Protein AF-A0A4Q6BSR3-F1 (afdb_monomer_lite)

Secondary structure (DSSP, 8-state):
---------GGG-S-HHHHHHHHHHTSGGGGTTHHHHHHHHHTS-HHHHHHHHHSS----HHHHHHHHHHHT--HHHHHHHHHHHHHHHHT-

Structure (mmCIF, N/CA/C/O backbone):
data_AF-A0A4Q6BSR3-F1
#
_entry.id   AF-A0A4Q6BSR3-F1
#
loop_
_atom_site.group_PDB
_atom_site.id
_atom_site.type_symbol
_atom_site.label_atom_id
_atom_site.label_alt_id
_atom_site.label_comp_id
_atom_site.label_asym_id
_atom_site.label_entity_id
_atom_site.label_seq_id
_atom_site.pdbx_PDB_ins_code
_atom_site.Cartn_x
_atom_site.Cartn_y
_atom_site.Cartn_z
_atom_site.occupancy
_atom_site.B_iso_or_equiv
_atom_site.auth_seq_id
_atom_site.auth_comp_id
_atom_site.auth_asym_id
_atom_site.auth_atom_id
_atom_site.pdbx_PDB_model_num
ATOM 1 N N . MET A 1 1 ? -13.922 18.183 -23.862 1.00 38.00 1 MET A N 1
ATOM 2 C CA . MET A 1 1 ? -12.546 17.992 -23.361 1.00 38.00 1 MET A CA 1
ATOM 3 C C . MET A 1 1 ? -12.613 16.866 -22.344 1.00 38.00 1 MET A C 1
ATOM 5 O O . MET A 1 1 ? -13.014 17.109 -21.218 1.00 38.00 1 MET A O 1
ATOM 9 N N . PHE A 1 2 ? -12.395 15.621 -22.774 1.00 39.94 2 PHE A N 1
ATOM 10 C CA . PHE A 1 2 ? -12.423 14.472 -21.866 1.00 39.94 2 PHE A CA 1
ATOM 11 C C . PHE A 1 2 ? -11.073 14.401 -21.154 1.00 39.94 2 PHE A C 1
ATOM 13 O O . PHE A 1 2 ? -10.041 14.223 -21.798 1.00 39.94 2 PHE A O 1
ATOM 20 N N . GLN A 1 3 ? -11.081 14.622 -19.843 1.00 37.22 3 GLN A N 1
ATOM 21 C CA . GLN A 1 3 ? -9.912 14.464 -18.992 1.00 37.22 3 GLN A CA 1
ATOM 22 C C . GLN A 1 3 ? -9.751 12.969 -18.708 1.00 37.22 3 GLN A C 1
ATOM 24 O O . GLN A 1 3 ? -10.500 12.399 -17.920 1.00 37.22 3 GLN A O 1
ATOM 29 N N . TRP A 1 4 ? -8.816 12.318 -19.399 1.00 48.06 4 TRP A N 1
ATOM 30 C CA . TRP A 1 4 ? -8.407 10.956 -19.074 1.00 48.06 4 TRP A CA 1
ATOM 31 C C . TRP A 1 4 ? -7.615 11.009 -17.768 1.00 48.06 4 TRP A C 1
ATOM 33 O O . TRP A 1 4 ? -6.440 11.368 -17.764 1.00 48.06 4 TRP A O 1
ATOM 43 N N . VAL A 1 5 ? -8.265 10.704 -16.648 1.00 44.44 5 VAL A N 1
ATOM 44 C CA . VAL A 1 5 ? -7.545 10.347 -15.425 1.00 44.44 5 VAL A CA 1
ATOM 45 C C . VAL A 1 5 ? -6.996 8.945 -15.672 1.00 44.44 5 VAL A C 1
ATOM 47 O O . VAL A 1 5 ? -7.739 7.968 -15.638 1.00 44.44 5 VAL A O 1
ATOM 50 N N . MET A 1 6 ? -5.716 8.851 -16.038 1.00 47.47 6 MET A N 1
ATOM 51 C CA . MET A 1 6 ? -5.019 7.567 -16.117 1.00 47.47 6 MET A CA 1
ATOM 52 C C . MET A 1 6 ? -4.861 7.035 -14.696 1.00 47.47 6 MET A C 1
ATOM 54 O O . MET A 1 6 ? -3.960 7.450 -13.976 1.00 47.47 6 MET A O 1
ATOM 58 N N . ASN A 1 7 ? -5.749 6.131 -14.294 1.00 56.12 7 ASN A N 1
ATOM 59 C CA . ASN A 1 7 ? -5.498 5.261 -13.157 1.00 56.12 7 ASN A CA 1
ATOM 60 C C . ASN A 1 7 ? -4.352 4.331 -13.590 1.00 56.12 7 ASN A C 1
ATOM 62 O O . ASN A 1 7 ? -4.565 3.470 -14.446 1.00 56.12 7 ASN A O 1
ATOM 66 N N . GLN A 1 8 ? -3.123 4.574 -13.124 1.00 72.25 8 GLN A N 1
ATOM 67 C CA . GLN A 1 8 ? -1.986 3.722 -13.477 1.00 72.25 8 GLN A CA 1
ATOM 68 C C . GLN A 1 8 ? -2.254 2.312 -12.952 1.00 72.25 8 GLN A C 1
ATOM 70 O O . GLN A 1 8 ? -2.550 2.119 -11.774 1.00 72.25 8 GLN A O 1
ATOM 75 N N . SER A 1 9 ? -2.197 1.332 -13.848 1.00 88.81 9 SER A N 1
ATOM 76 C CA . SER A 1 9 ? -2.340 -0.072 -13.476 1.00 88.81 9 SER A CA 1
ATOM 77 C C . SER A 1 9 ? -1.168 -0.500 -12.591 1.00 88.81 9 SER A C 1
ATOM 79 O O . SER A 1 9 ? -0.042 -0.045 -12.804 1.00 88.81 9 SER A O 1
ATOM 81 N N . ILE A 1 10 ? -1.403 -1.411 -11.638 1.00 95.81 10 ILE A N 1
ATOM 82 C CA . ILE A 1 10 ? -0.344 -1.964 -10.779 1.00 95.81 10 ILE A CA 1
ATOM 83 C C . ILE A 1 10 ? 0.813 -2.566 -11.598 1.00 95.81 10 ILE A C 1
ATOM 85 O O . ILE A 1 10 ? 1.966 -2.490 -11.181 1.00 95.81 10 ILE A O 1
ATOM 89 N N . TYR A 1 11 ? 0.535 -3.066 -12.808 1.00 96.38 11 TYR A N 1
ATOM 90 C CA . TYR A 1 11 ? 1.533 -3.623 -13.728 1.00 96.38 11 TYR A CA 1
ATOM 91 C C . TYR A 1 11 ? 2.562 -2.604 -14.242 1.00 96.38 11 TYR A C 1
ATOM 93 O O . TYR A 1 11 ? 3.582 -2.997 -14.804 1.00 96.38 11 TYR A O 1
ATOM 101 N N . SER A 1 12 ? 2.325 -1.303 -14.047 1.00 96.19 12 SER A N 1
ATOM 102 C CA . SER A 1 12 ? 3.281 -0.238 -14.370 1.00 96.19 12 SER A CA 1
ATOM 103 C C . SER A 1 12 ? 4.362 -0.045 -13.298 1.00 96.19 12 SER A C 1
ATOM 105 O O . SER A 1 12 ? 5.280 0.751 -13.500 1.00 96.19 12 SER A O 1
ATOM 107 N N . PHE A 1 13 ? 4.265 -0.732 -12.156 1.00 96.25 13 PHE A N 1
ATOM 108 C CA . PHE A 1 13 ? 5.132 -0.513 -11.001 1.00 96.25 13 PHE A CA 1
ATOM 109 C C . PHE A 1 13 ? 6.116 -1.663 -10.787 1.00 96.25 13 PHE A C 1
ATOM 111 O O . PHE A 1 13 ? 5.809 -2.830 -11.010 1.00 96.25 13 PHE A O 1
ATOM 118 N N . THR A 1 14 ? 7.302 -1.315 -10.288 1.00 95.81 14 THR A N 1
ATOM 119 C CA . THR A 1 14 ? 8.332 -2.263 -9.826 1.00 95.81 14 THR A CA 1
ATOM 120 C C . THR A 1 14 ? 8.510 -2.248 -8.306 1.00 95.81 14 THR A C 1
ATOM 122 O O . THR A 1 14 ? 9.202 -3.100 -7.760 1.00 95.81 14 THR A O 1
ATOM 125 N N . ASP A 1 15 ? 7.893 -1.282 -7.620 1.00 95.25 15 ASP A N 1
ATOM 126 C CA . ASP A 1 15 ? 7.858 -1.161 -6.163 1.00 95.25 15 ASP A CA 1
ATOM 127 C C . ASP A 1 15 ? 6.404 -0.989 -5.715 1.00 95.25 15 ASP A C 1
ATOM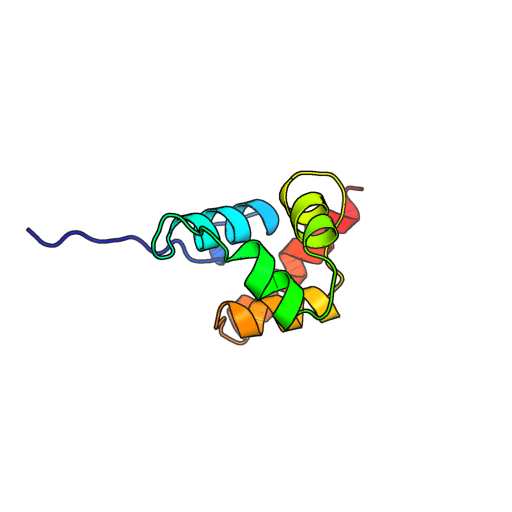 129 O O . ASP A 1 15 ? 5.722 -0.034 -6.105 1.00 95.25 15 ASP A O 1
ATOM 133 N N . TYR A 1 16 ? 5.927 -1.904 -4.871 1.00 97.56 16 TYR A N 1
ATOM 134 C CA . TYR A 1 16 ? 4.563 -1.836 -4.361 1.00 97.56 16 TYR A CA 1
ATOM 135 C C . TYR A 1 16 ? 4.331 -0.601 -3.480 1.00 97.56 16 TYR A C 1
ATOM 137 O O . TYR A 1 16 ? 3.203 -0.121 -3.399 1.00 97.56 16 TYR A O 1
ATOM 145 N N . LYS A 1 17 ? 5.359 -0.057 -2.814 1.00 97.56 17 LYS A N 1
ATOM 146 C CA . LYS A 1 17 ? 5.205 1.140 -1.973 1.00 97.56 17 LYS A CA 1
ATOM 147 C C . LYS A 1 17 ? 4.865 2.351 -2.832 1.00 97.56 17 LYS A C 1
ATOM 149 O O . LYS A 1 17 ? 3.958 3.101 -2.474 1.00 97.56 17 LYS A O 1
ATOM 154 N N . ALA A 1 18 ? 5.537 2.498 -3.976 1.00 96.62 18 ALA A N 1
ATOM 155 C CA . ALA A 1 18 ? 5.243 3.538 -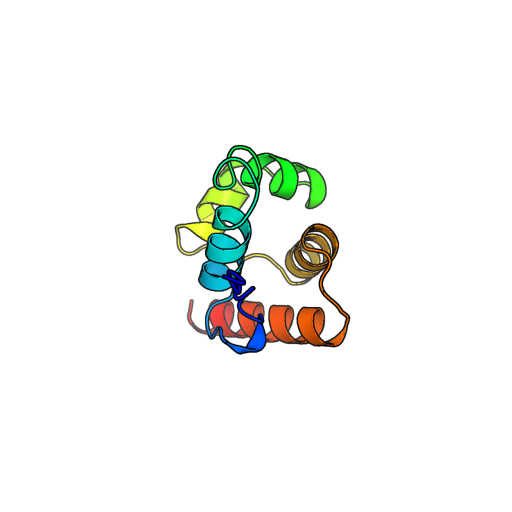4.959 1.00 96.62 18 ALA A CA 1
ATOM 156 C C . ALA A 1 18 ? 3.806 3.416 -5.485 1.00 96.62 18 ALA A C 1
ATOM 158 O O . ALA A 1 18 ? 3.059 4.391 -5.440 1.00 96.62 18 ALA A O 1
ATOM 159 N N . PHE A 1 19 ? 3.390 2.202 -5.864 1.00 97.38 19 PHE A N 1
ATOM 160 C CA . PHE A 1 19 ? 2.010 1.921 -6.268 1.00 97.38 19 PHE A CA 1
ATOM 161 C C . PHE A 1 19 ? 0.991 2.346 -5.198 1.00 97.38 19 PHE A C 1
ATOM 163 O O . PHE A 1 19 ? 0.024 3.051 -5.490 1.00 97.38 19 PHE A O 1
ATOM 170 N N . VAL A 1 20 ? 1.208 1.957 -3.939 1.00 97.25 20 VAL A N 1
ATOM 171 C CA . VAL A 1 20 ? 0.280 2.267 -2.841 1.00 97.25 20 VAL A CA 1
ATOM 172 C C . VAL A 1 20 ? 0.240 3.764 -2.550 1.00 97.25 20 VAL A C 1
ATOM 174 O O . VAL A 1 20 ? -0.834 4.301 -2.295 1.00 97.25 20 VAL A O 1
ATOM 177 N N . LEU A 1 21 ? 1.383 4.451 -2.584 1.00 96.38 21 LEU A N 1
ATOM 178 C CA . LEU A 1 21 ? 1.444 5.899 -2.386 1.00 96.38 21 LEU A CA 1
ATOM 179 C C . LEU A 1 21 ? 0.693 6.649 -3.488 1.00 96.38 21 LEU A C 1
ATOM 181 O O . LEU A 1 21 ? -0.162 7.468 -3.161 1.00 96.38 21 LEU A O 1
ATOM 185 N N . GLU A 1 22 ? 0.939 6.318 -4.757 1.00 95.69 22 GLU A N 1
ATOM 186 C CA . GLU A 1 22 ? 0.243 6.937 -5.890 1.00 95.69 22 GLU A CA 1
ATOM 187 C C . GLU A 1 22 ? -1.266 6.660 -5.834 1.00 95.69 22 GLU A C 1
ATOM 189 O O . GLU A 1 22 ? -2.084 7.564 -6.018 1.00 95.69 22 GLU A O 1
ATOM 194 N N . THR A 1 23 ? -1.648 5.434 -5.466 1.00 95.06 23 THR A N 1
ATOM 195 C CA . THR A 1 23 ? -3.055 5.061 -5.272 1.00 95.06 23 THR A CA 1
ATOM 196 C C . THR A 1 23 ? -3.700 5.842 -4.126 1.00 95.06 23 THR A C 1
ATOM 198 O O . THR A 1 23 ? -4.855 6.234 -4.228 1.00 95.06 23 THR A O 1
ATOM 201 N N . ILE A 1 24 ? -2.986 6.103 -3.026 1.00 95.06 24 ILE A N 1
ATOM 202 C CA . ILE A 1 24 ? -3.491 6.937 -1.923 1.00 95.06 24 ILE A CA 1
ATOM 203 C C . ILE A 1 24 ? -3.654 8.392 -2.376 1.00 95.06 24 ILE A C 1
ATOM 205 O O . ILE A 1 24 ? -4.657 9.023 -2.045 1.00 95.06 24 ILE A O 1
ATOM 209 N N . GLU A 1 25 ? -2.677 8.936 -3.098 1.00 93.62 25 GLU A N 1
ATOM 210 C CA . GLU A 1 25 ? -2.665 10.332 -3.549 1.00 93.62 25 GLU A CA 1
ATOM 211 C C . GLU A 1 25 ? -3.754 10.629 -4.586 1.00 93.62 25 GLU A C 1
ATOM 213 O O . GLU A 1 25 ? -4.294 11.739 -4.598 1.00 93.62 25 GLU A O 1
ATOM 218 N N . SER A 1 26 ? -4.143 9.634 -5.389 1.00 92.19 26 SER A N 1
ATOM 219 C CA . SER A 1 26 ? -5.247 9.749 -6.347 1.00 92.19 26 SER A CA 1
ATOM 220 C C . SER A 1 26 ? -6.641 9.726 -5.700 1.00 92.19 26 SER A C 1
ATOM 222 O O . SER A 1 26 ? -7.617 10.127 -6.339 1.00 92.19 26 SER A O 1
ATOM 224 N N . MET A 1 27 ? -6.762 9.320 -4.428 1.00 92.50 27 MET A N 1
ATOM 225 C CA . MET A 1 27 ? -8.036 9.344 -3.700 1.00 92.50 27 MET A CA 1
ATOM 226 C C . MET A 1 27 ? -8.473 10.768 -3.324 1.00 92.50 27 MET A C 1
ATOM 228 O O . MET A 1 27 ? -7.680 11.711 -3.238 1.00 92.50 27 MET A O 1
ATOM 232 N N . GLU A 1 28 ? -9.766 10.916 -3.016 1.00 89.19 28 GLU A N 1
ATOM 233 C CA . GLU A 1 28 ? -10.348 12.175 -2.543 1.00 89.19 28 GLU A CA 1
ATOM 234 C C . GLU A 1 28 ? -9.535 12.811 -1.406 1.00 89.19 28 GLU A C 1
ATOM 236 O O . GLU A 1 28 ? -8.967 12.137 -0.543 1.00 89.19 28 GLU A O 1
ATOM 241 N N . ASN A 1 29 ? -9.503 14.146 -1.385 1.00 91.06 29 ASN A N 1
ATOM 242 C CA . ASN A 1 29 ? -8.724 14.925 -0.421 1.00 91.06 29 ASN A CA 1
ATOM 243 C C . ASN A 1 29 ? -7.221 14.581 -0.407 1.00 91.06 29 ASN A C 1
ATOM 245 O O . ASN A 1 29 ? -6.577 14.755 0.630 1.00 91.06 29 ASN A O 1
ATOM 249 N N . GLN A 1 30 ? -6.664 14.118 -1.536 1.00 87.75 30 GLN A N 1
ATOM 250 C CA . GLN A 1 30 ? -5.243 13.764 -1.678 1.00 87.75 30 GLN A CA 1
ATOM 251 C C . GLN A 1 30 ? -4.823 12.685 -0.666 1.00 87.75 30 GLN A C 1
ATOM 253 O O . GLN A 1 30 ? -3.788 12.783 -0.005 1.00 87.75 30 GLN A O 1
ATOM 258 N N . GLY A 1 31 ? -5.703 11.707 -0.434 1.00 90.50 31 GLY A N 1
ATOM 259 C CA . GLY A 1 31 ? -5.417 10.582 0.454 1.00 90.50 31 GLY A CA 1
ATOM 260 C C . GLY A 1 31 ? -5.388 10.902 1.953 1.00 90.50 31 GLY A C 1
ATOM 261 O O . GLY A 1 31 ? -4.960 10.068 2.764 1.00 90.50 31 GLY A O 1
ATOM 262 N N . ARG A 1 32 ? -5.841 12.094 2.375 1.00 93.81 32 ARG A N 1
ATOM 263 C CA . ARG A 1 32 ? -5.924 12.454 3.802 1.00 93.81 32 ARG A CA 1
ATOM 264 C C . ARG A 1 32 ? -6.763 11.423 4.565 1.00 93.81 32 ARG A C 1
ATOM 266 O O . ARG A 1 32 ? -7.907 11.148 4.229 1.00 93.81 32 ARG A O 1
ATOM 273 N N . GLY A 1 33 ? -6.179 10.846 5.616 1.00 95.88 33 GLY A N 1
ATOM 274 C CA . GLY A 1 33 ? -6.826 9.828 6.453 1.00 95.88 33 GLY A CA 1
ATOM 275 C C . GLY A 1 33 ? -6.803 8.399 5.892 1.00 95.88 33 GLY A C 1
ATOM 276 O O . GLY A 1 33 ? -7.109 7.466 6.633 1.00 95.88 33 GLY A O 1
ATOM 277 N N . VAL A 1 34 ? -6.372 8.180 4.646 1.00 97.44 34 VAL A N 1
ATOM 278 C CA . VAL A 1 34 ? -6.372 6.839 4.032 1.00 97.44 34 VAL A CA 1
ATOM 279 C C . VAL A 1 34 ? -5.403 5.892 4.738 1.00 97.44 34 VAL A C 1
ATOM 281 O O . VAL A 1 34 ? -5.782 4.769 5.044 1.00 97.44 34 VAL A O 1
ATOM 284 N N . ARG A 1 35 ? -4.202 6.348 5.125 1.00 97.12 35 ARG A N 1
ATOM 285 C CA . ARG A 1 35 ? -3.247 5.521 5.897 1.00 97.12 35 ARG A CA 1
ATOM 286 C C . ARG A 1 35 ? -3.837 4.996 7.210 1.00 97.12 35 ARG A C 1
ATOM 288 O O . ARG A 1 35 ? -3.535 3.878 7.612 1.00 97.12 35 ARG A O 1
ATOM 295 N N . ARG A 1 36 ? -4.704 5.782 7.864 1.00 98.19 36 ARG A N 1
ATOM 296 C CA . ARG A 1 36 ? -5.426 5.344 9.065 1.00 98.19 36 ARG A CA 1
ATOM 297 C C . ARG A 1 36 ? -6.441 4.252 8.734 1.00 98.19 36 ARG A C 1
ATOM 299 O O . ARG A 1 36 ? -6.456 3.237 9.414 1.00 98.19 36 ARG A O 1
ATOM 306 N N . ARG A 1 37 ? -7.228 4.437 7.672 1.00 98.31 37 ARG A N 1
ATOM 307 C CA . ARG A 1 37 ? -8.206 3.442 7.202 1.00 98.31 37 ARG A CA 1
ATOM 308 C C . ARG A 1 37 ? -7.537 2.132 6.777 1.00 98.31 37 ARG A C 1
ATOM 310 O O . ARG A 1 37 ? -8.037 1.070 7.117 1.00 98.31 37 ARG A O 1
ATOM 317 N N . ILE A 1 38 ? -6.389 2.209 6.098 1.00 98.38 38 ILE A N 1
ATOM 318 C CA . ILE A 1 38 ? -5.558 1.042 5.763 1.00 98.38 38 ILE A CA 1
ATOM 319 C C . ILE A 1 38 ? -5.135 0.322 7.043 1.00 98.38 38 ILE A C 1
ATOM 321 O O . ILE A 1 38 ? -5.310 -0.885 7.152 1.00 98.38 38 ILE A O 1
ATOM 325 N N . ALA A 1 39 ? -4.611 1.056 8.029 1.00 98.56 39 ALA A N 1
ATOM 326 C CA . ALA A 1 39 ? -4.175 0.462 9.288 1.00 98.56 39 ALA A CA 1
ATOM 327 C C . ALA A 1 39 ? -5.328 -0.238 10.027 1.00 98.56 39 ALA A C 1
ATOM 329 O O . ALA A 1 39 ? -5.162 -1.363 10.489 1.00 98.56 39 ALA A O 1
ATOM 330 N N . GLU A 1 40 ? -6.501 0.399 10.081 1.00 98.56 40 GLU A N 1
ATOM 331 C CA . GLU A 1 40 ? -7.725 -0.163 10.663 1.00 98.56 40 GLU A CA 1
ATOM 332 C C . GLU A 1 40 ? -8.183 -1.429 9.916 1.00 98.56 40 GLU A C 1
ATOM 334 O O . GLU A 1 40 ? -8.514 -2.418 10.562 1.00 98.56 40 GLU A O 1
ATOM 339 N N . PHE A 1 41 ? -8.140 -1.436 8.577 1.00 98.38 41 PHE A N 1
ATOM 340 C CA . PHE A 1 41 ? -8.544 -2.585 7.756 1.00 98.38 41 PHE A CA 1
ATOM 341 C C . PHE A 1 41 ? -7.566 -3.766 7.846 1.00 98.38 41 PHE A C 1
ATOM 343 O O . PHE A 1 41 ? -7.987 -4.916 7.931 1.00 98.38 41 PHE A O 1
ATOM 350 N N . ILE A 1 42 ? -6.259 -3.487 7.853 1.00 97.94 42 ILE A N 1
ATOM 351 C CA . ILE A 1 42 ? -5.200 -4.497 8.008 1.00 97.94 42 ILE A CA 1
ATOM 352 C C . ILE A 1 42 ? -5.127 -5.008 9.460 1.00 97.94 42 ILE A C 1
ATOM 354 O O . ILE A 1 42 ? -4.617 -6.098 9.708 1.00 97.94 42 ILE A O 1
ATOM 358 N N . GLY A 1 43 ? -5.625 -4.240 10.435 1.00 97.69 43 GLY A N 1
ATOM 359 C CA . GLY A 1 43 ? -5.540 -4.579 11.857 1.00 97.69 43 GLY A CA 1
ATOM 360 C C . GLY A 1 43 ? -4.171 -4.268 12.472 1.00 97.69 43 GLY A C 1
ATOM 361 O O . GLY A 1 43 ? -3.675 -5.019 13.309 1.00 97.69 43 GLY A O 1
ATOM 362 N N . CYS A 1 44 ? -3.535 -3.167 12.060 1.00 97.88 44 CYS A N 1
ATOM 363 C CA . CYS A 1 44 ? -2.234 -2.730 12.572 1.00 97.88 44 CYS A CA 1
ATOM 364 C C . CYS A 1 44 ? -2.229 -1.252 13.001 1.00 97.88 44 CYS A C 1
ATOM 366 O O . CYS A 1 44 ? -3.214 -0.526 12.884 1.00 97.88 44 CYS A O 1
ATOM 368 N N . GLN A 1 45 ? -1.103 -0.788 13.545 1.00 98.19 45 GLN A N 1
ATOM 369 C CA . GLN A 1 45 ? -0.951 0.605 13.965 1.00 98.19 45 GLN A CA 1
ATOM 370 C C . GLN A 1 45 ? -0.701 1.520 12.759 1.00 98.19 45 GLN A C 1
ATOM 372 O O . GLN A 1 45 ? 0.095 1.192 11.883 1.00 98.19 45 GLN A O 1
ATOM 377 N N . VAL A 1 46 ? -1.277 2.728 12.760 1.00 98.06 46 VAL A N 1
ATOM 378 C CA . VAL A 1 46 ? -1.043 3.731 11.697 1.00 98.06 46 VAL A CA 1
ATOM 379 C C . VAL A 1 46 ? 0.449 4.034 11.518 1.00 98.06 46 VAL A C 1
ATOM 381 O O . VAL A 1 46 ? 0.922 4.186 10.396 1.00 98.06 46 VAL A O 1
ATOM 384 N N . ALA A 1 47 ? 1.211 4.057 12.617 1.00 97.56 47 ALA A N 1
ATOM 385 C CA . ALA A 1 47 ? 2.659 4.249 12.580 1.00 97.56 47 ALA A CA 1
ATOM 386 C C . ALA A 1 47 ? 3.386 3.141 11.799 1.00 97.56 47 ALA A C 1
ATOM 388 O O . ALA A 1 47 ? 4.357 3.431 11.105 1.00 97.56 47 ALA A O 1
ATOM 389 N N . TYR A 1 48 ? 2.904 1.896 11.866 1.00 98.25 48 TYR A N 1
ATOM 390 C CA . TYR A 1 48 ? 3.469 0.792 11.094 1.00 98.25 48 TYR A CA 1
ATOM 391 C C . TYR A 1 48 ? 3.220 0.980 9.595 1.00 98.25 48 TYR A C 1
ATOM 393 O O . TYR A 1 48 ? 4.167 0.889 8.822 1.00 98.25 48 TYR A O 1
ATOM 401 N N . VAL A 1 49 ? 1.998 1.349 9.192 1.00 98.12 49 VAL A N 1
ATOM 402 C CA . VAL A 1 49 ? 1.695 1.692 7.788 1.00 98.12 49 VAL A CA 1
ATOM 403 C C . VAL A 1 49 ? 2.603 2.820 7.296 1.00 98.12 49 VAL A C 1
ATOM 405 O O . VAL A 1 49 ? 3.177 2.720 6.216 1.00 98.12 49 VAL A O 1
ATOM 408 N N . SER A 1 50 ? 2.803 3.868 8.100 1.00 96.44 50 SER A N 1
ATOM 409 C CA . SER A 1 50 ? 3.729 4.952 7.754 1.00 96.44 50 SER A CA 1
ATOM 410 C C . SER A 1 50 ? 5.171 4.465 7.584 1.00 96.44 50 SER A C 1
ATOM 412 O O . SER A 1 50 ? 5.831 4.873 6.636 1.00 96.44 50 SER A O 1
ATOM 414 N N . GLN A 1 51 ? 5.662 3.581 8.458 1.00 97.19 51 GLN A N 1
ATOM 415 C CA . GLN A 1 51 ? 7.010 3.011 8.339 1.00 97.19 51 GLN A CA 1
ATOM 416 C C . GLN A 1 51 ? 7.157 2.098 7.121 1.00 97.19 51 GLN A C 1
ATOM 418 O O . GLN A 1 51 ? 8.215 2.094 6.502 1.00 97.19 51 GLN A O 1
ATOM 423 N N . VAL A 1 52 ? 6.120 1.340 6.762 1.00 97.62 52 VAL A N 1
ATOM 424 C CA . VAL A 1 52 ? 6.145 0.514 5.550 1.00 97.62 52 VAL A CA 1
ATOM 425 C C . VAL A 1 52 ? 6.217 1.392 4.305 1.00 97.62 52 VAL A C 1
ATOM 427 O O . VAL A 1 52 ? 7.036 1.143 3.431 1.00 97.62 52 VAL A O 1
ATOM 430 N N . LEU A 1 53 ? 5.390 2.436 4.227 1.00 96.56 53 LEU A N 1
ATOM 431 C CA . LEU A 1 53 ? 5.300 3.268 3.026 1.00 96.56 53 LEU A CA 1
ATOM 432 C C . LEU A 1 53 ? 6.440 4.288 2.878 1.00 96.56 53 LEU A C 1
ATOM 434 O O . LEU A 1 53 ? 6.629 4.795 1.781 1.00 96.56 53 LEU A O 1
ATOM 438 N N . ALA A 1 54 ? 7.168 4.620 3.948 1.00 93.75 54 ALA A N 1
ATOM 439 C CA . ALA A 1 54 ? 8.198 5.668 3.923 1.00 93.75 54 ALA A CA 1
ATOM 440 C C . ALA A 1 54 ? 9.617 5.197 4.288 1.00 93.75 54 ALA A C 1
ATOM 442 O O . ALA A 1 54 ? 10.548 5.992 4.201 1.00 93.75 54 ALA A O 1
ATOM 443 N N . ALA A 1 55 ? 9.791 3.956 4.747 1.00 90.44 55 ALA A N 1
ATOM 444 C CA . ALA A 1 55 ? 11.073 3.438 5.229 1.00 90.44 55 ALA A CA 1
ATOM 445 C C . ALA A 1 55 ? 11.243 1.952 4.862 1.00 90.44 55 ALA A C 1
ATOM 447 O O . ALA A 1 55 ? 10.565 1.444 3.971 1.00 90.44 55 ALA A O 1
ATOM 448 N N . ASP A 1 56 ? 12.123 1.241 5.566 1.00 90.50 56 ASP A N 1
ATOM 449 C CA . ASP A 1 56 ? 12.593 -0.105 5.198 1.00 90.50 56 ASP A CA 1
ATOM 450 C C . ASP A 1 56 ? 11.690 -1.251 5.683 1.00 90.50 56 ASP A C 1
ATOM 452 O O . ASP A 1 56 ? 12.027 -2.424 5.555 1.00 90.50 56 ASP A O 1
ATOM 456 N N . ARG A 1 57 ? 10.527 -0.951 6.276 1.00 96.38 57 ARG A N 1
ATOM 457 C CA . ARG A 1 57 ? 9.580 -2.008 6.660 1.00 96.38 57 ARG A CA 1
ATOM 458 C C . ARG A 1 57 ? 8.781 -2.476 5.454 1.00 96.38 57 ARG A C 1
ATOM 460 O O . ARG A 1 57 ? 8.509 -1.706 4.537 1.00 96.38 57 ARG A O 1
ATOM 467 N N . HIS A 1 58 ? 8.348 -3.729 5.503 1.00 97.88 58 HIS A N 1
ATOM 468 C CA . HIS A 1 58 ? 7.517 -4.333 4.470 1.00 97.88 58 HIS A CA 1
ATOM 469 C C . HIS A 1 58 ? 6.253 -4.929 5.072 1.00 97.88 58 HIS A C 1
ATOM 471 O O . HIS A 1 58 ? 6.268 -5.372 6.224 1.00 97.88 58 HIS A O 1
ATOM 477 N N . PHE A 1 59 ? 5.169 -4.915 4.294 1.00 98.31 59 PHE A N 1
ATOM 478 C CA . PHE A 1 59 ? 3.987 -5.705 4.622 1.00 98.31 59 PHE A CA 1
ATOM 479 C C . PHE A 1 59 ? 4.316 -7.195 4.474 1.00 98.31 59 PHE A C 1
ATOM 481 O O . PHE A 1 59 ? 5.119 -7.571 3.618 1.00 98.31 59 PHE A O 1
ATOM 488 N N . SER A 1 60 ? 3.700 -8.042 5.301 1.00 97.88 60 SER A N 1
ATOM 489 C CA . SER A 1 60 ? 3.641 -9.482 5.021 1.00 97.88 60 SER A CA 1
ATOM 490 C C . SER A 1 60 ? 2.682 -9.766 3.858 1.00 97.88 60 SER A C 1
ATOM 492 O O . SER A 1 60 ? 1.926 -8.882 3.452 1.00 97.88 60 SER A O 1
ATOM 494 N N . LEU A 1 61 ? 2.661 -10.997 3.342 1.00 98.12 61 LEU A N 1
ATOM 495 C CA . LEU A 1 61 ? 1.705 -11.383 2.297 1.00 98.12 61 LEU A CA 1
ATOM 496 C C . LEU A 1 61 ? 0.255 -11.320 2.787 1.00 98.12 61 LEU A C 1
ATOM 498 O O . LEU A 1 61 ? -0.613 -10.857 2.061 1.00 98.12 61 LEU A O 1
ATOM 502 N N . GLU A 1 62 ? -0.010 -11.685 4.041 1.00 98.38 62 GLU A N 1
ATOM 503 C CA . GLU A 1 62 ? -1.344 -11.586 4.647 1.00 98.38 62 GLU A CA 1
ATOM 504 C C . GLU A 1 62 ? -1.802 -10.126 4.764 1.00 98.38 62 GLU A C 1
ATOM 506 O O . GLU A 1 62 ? -2.962 -9.797 4.520 1.00 98.38 62 GLU A O 1
ATOM 511 N N . GLN A 1 63 ? -0.884 -9.221 5.109 1.00 98.50 63 GLN A N 1
ATOM 512 C CA . GLN A 1 63 ? -1.170 -7.786 5.129 1.00 98.50 63 GLN A CA 1
ATOM 513 C C . GLN A 1 63 ? -1.315 -7.217 3.713 1.00 98.50 63 GLN A C 1
ATOM 515 O O . GLN A 1 63 ? -2.141 -6.332 3.501 1.00 98.50 63 GLN A O 1
ATOM 520 N N . GLY A 1 64 ? -0.542 -7.730 2.752 1.00 98.44 64 GLY A N 1
ATOM 521 C CA . GLY A 1 64 ? -0.670 -7.426 1.330 1.00 98.44 64 GLY A CA 1
ATOM 522 C C . GL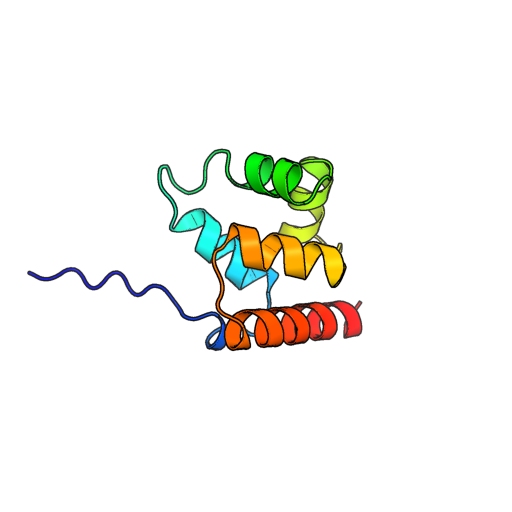Y A 1 64 ? -2.022 -7.856 0.765 1.00 98.44 64 GLY A C 1
ATOM 523 O O . GLY A 1 64 ? -2.634 -7.110 0.013 1.00 98.44 64 GLY A O 1
ATOM 524 N N . GLU A 1 65 ? -2.536 -9.009 1.181 1.00 98.62 65 GLU A N 1
ATOM 525 C CA . GLU A 1 65 ? -3.857 -9.505 0.790 1.00 98.62 65 GLU A CA 1
ATOM 526 C C . GLU A 1 65 ? -4.967 -8.616 1.367 1.00 98.62 65 GLU A C 1
ATOM 528 O O . GLU A 1 65 ? -5.864 -8.172 0.647 1.00 98.62 65 GLU A O 1
ATOM 533 N N . ALA A 1 66 ? -4.859 -8.240 2.645 1.00 98.69 66 ALA A N 1
ATOM 534 C CA . ALA A 1 66 ? -5.775 -7.275 3.242 1.00 98.69 66 ALA A CA 1
ATOM 535 C C . ALA A 1 66 ? -5.708 -5.907 2.538 1.00 98.69 66 ALA A C 1
ATOM 537 O O . ALA A 1 66 ? -6.740 -5.277 2.304 1.00 98.69 66 ALA A O 1
ATOM 538 N N . LEU A 1 67 ? -4.514 -5.456 2.156 1.00 98.62 67 LEU A N 1
ATOM 539 C CA . LEU A 1 67 ? -4.335 -4.239 1.373 1.00 98.62 67 LEU A CA 1
ATOM 540 C C . LEU A 1 67 ? -4.986 -4.349 -0.014 1.00 98.62 67 LEU A C 1
ATOM 542 O O . LEU A 1 67 ? -5.668 -3.412 -0.424 1.00 98.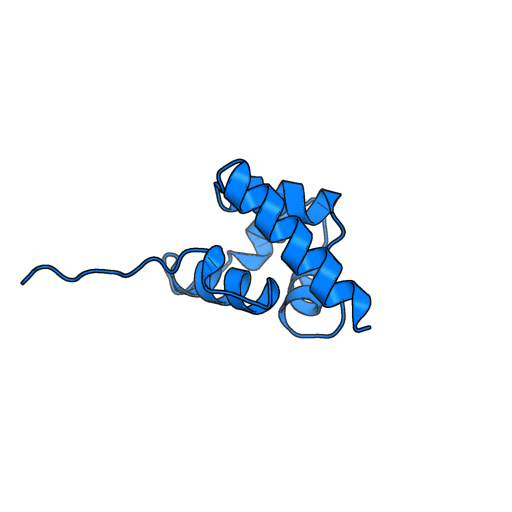62 67 LEU A O 1
ATOM 546 N N . ALA A 1 68 ? -4.835 -5.479 -0.706 1.00 98.50 68 ALA A N 1
ATOM 547 C CA . ALA A 1 68 ? -5.449 -5.727 -2.008 1.00 98.50 68 ALA A CA 1
ATOM 548 C C . ALA A 1 68 ? -6.976 -5.600 -1.940 1.00 98.50 68 ALA A C 1
ATOM 550 O O . ALA A 1 68 ? -7.574 -4.856 -2.716 1.00 98.50 68 ALA A O 1
ATOM 551 N N . ARG A 1 69 ? -7.602 -6.223 -0.931 1.00 98.44 69 ARG A N 1
ATOM 552 C CA . ARG A 1 69 ? -9.046 -6.080 -0.681 1.00 98.44 69 ARG A CA 1
ATOM 553 C C . ARG A 1 69 ? -9.452 -4.646 -0.356 1.00 98.44 69 ARG A C 1
ATOM 555 O O . ARG A 1 69 ? -10.504 -4.202 -0.802 1.00 98.44 69 ARG A O 1
ATOM 562 N N . PHE A 1 70 ? -8.643 -3.924 0.421 1.00 98.38 70 PHE A N 1
ATOM 563 C CA . PHE A 1 70 ? -8.911 -2.520 0.741 1.00 98.38 70 PHE A CA 1
ATOM 564 C C . PHE A 1 70 ? -8.899 -1.637 -0.514 1.00 98.38 70 PHE A C 1
ATOM 566 O O . PHE A 1 70 ? -9.733 -0.741 -0.640 1.00 98.38 70 PHE A O 1
ATOM 573 N N . LEU A 1 71 ? -7.957 -1.887 -1.426 1.00 96.50 71 LEU A N 1
ATOM 574 C CA . LEU A 1 71 ? -7.812 -1.152 -2.683 1.00 96.50 71 LEU A CA 1
ATOM 575 C C . LEU A 1 71 ? -8.767 -1.639 -3.783 1.00 96.50 71 LEU A C 1
ATOM 577 O O . LEU A 1 71 ? -8.923 -0.950 -4.787 1.00 96.50 71 LEU A O 1
ATOM 581 N N . GLY A 1 72 ? -9.431 -2.780 -3.583 1.00 96.75 72 GLY A N 1
ATOM 582 C CA . GLY A 1 72 ? -10.353 -3.363 -4.555 1.00 96.75 72 GLY A CA 1
ATOM 583 C C . GLY A 1 72 ? -9.650 -3.983 -5.762 1.00 96.75 72 GLY A C 1
ATOM 584 O O . GLY A 1 72 ? -10.205 -3.937 -6.856 1.00 96.75 72 GLY A O 1
ATOM 585 N N . LEU A 1 73 ? -8.443 -4.525 -5.567 1.00 97.19 73 LEU A N 1
ATOM 586 C CA . LEU A 1 73 ? -7.692 -5.201 -6.625 1.00 97.19 73 LEU A CA 1
ATOM 587 C C . LEU A 1 73 ? -8.381 -6.490 -7.076 1.00 97.19 73 LEU A C 1
ATOM 589 O O . LEU A 1 73 ? -8.994 -7.200 -6.274 1.00 97.19 73 LEU A O 1
ATOM 593 N N . LEU A 1 74 ? -8.234 -6.796 -8.363 1.00 97.25 74 LEU A N 1
ATOM 594 C CA . LEU A 1 74 ? -8.615 -8.084 -8.937 1.00 97.25 74 LEU A CA 1
ATOM 595 C C . LEU A 1 74 ? -7.616 -9.186 -8.545 1.00 97.25 74 LEU A C 1
ATOM 597 O O . LEU A 1 74 ? -6.580 -8.927 -7.932 1.00 97.25 74 LEU A O 1
ATOM 601 N N . GLU A 1 75 ? -7.947 -10.438 -8.856 1.00 97.56 75 GLU A N 1
ATOM 602 C CA . GLU A 1 75 ? -7.146 -11.612 -8.479 1.00 97.56 75 GLU A CA 1
ATOM 603 C C . GLU A 1 75 ? -5.727 -11.560 -9.068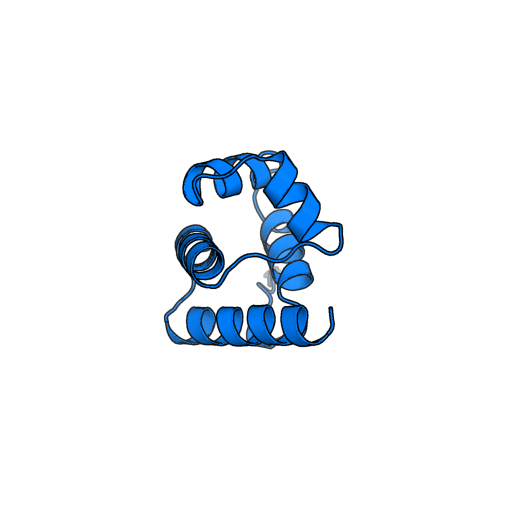 1.00 97.56 75 GLU A C 1
ATOM 605 O O . GLU A 1 75 ? -4.748 -11.682 -8.336 1.00 97.56 75 GLU A O 1
ATOM 610 N N . ASP A 1 76 ? -5.608 -11.265 -10.360 1.00 97.94 76 ASP A N 1
ATOM 611 C CA . ASP A 1 76 ? -4.338 -11.118 -11.076 1.00 97.94 76 ASP A CA 1
ATOM 612 C C . ASP A 1 76 ? -3.516 -9.913 -10.594 1.00 97.94 76 ASP A C 1
ATOM 614 O O . ASP A 1 76 ? -2.289 -9.975 -10.491 1.00 97.94 76 ASP A O 1
ATOM 618 N N . GLU A 1 77 ? -4.172 -8.801 -10.272 1.00 98.38 77 GLU A N 1
ATOM 619 C CA . GLU A 1 77 ? -3.532 -7.633 -9.661 1.00 98.38 77 GLU A CA 1
ATOM 620 C C . GLU A 1 77 ? -3.040 -7.934 -8.239 1.00 98.38 77 GLU A C 1
ATOM 622 O O . GLU A 1 77 ? -1.976 -7.466 -7.833 1.00 98.38 77 GLU A O 1
ATOM 627 N N . THR A 1 78 ? -3.792 -8.737 -7.485 1.00 98.44 78 THR A N 1
ATOM 628 C CA . THR A 1 78 ? -3.436 -9.171 -6.128 1.00 98.44 78 THR A CA 1
ATOM 629 C C . THR A 1 78 ? -2.221 -10.091 -6.151 1.00 98.44 78 THR A C 1
ATOM 631 O O . THR A 1 78 ? -1.281 -9.892 -5.380 1.00 98.44 78 THR A O 1
ATOM 634 N N . GLU A 1 79 ? -2.190 -11.058 -7.069 1.00 98.44 79 GLU A N 1
ATOM 635 C CA . GLU A 1 79 ? -1.014 -11.902 -7.285 1.00 98.44 79 GLU A CA 1
ATOM 636 C C . GLU A 1 79 ? 0.210 -11.061 -7.659 1.00 98.44 79 GLU A C 1
ATOM 638 O O . GLU A 1 79 ? 1.298 -11.252 -7.108 1.00 98.44 79 GLU A O 1
ATOM 643 N N . PHE A 1 80 ? 0.038 -10.072 -8.539 1.00 98.50 80 PHE A N 1
ATOM 644 C CA . PHE A 1 80 ? 1.126 -9.175 -8.910 1.00 98.50 80 PHE A CA 1
ATOM 645 C C . PHE A 1 80 ? 1.596 -8.303 -7.737 1.00 98.50 80 PHE A C 1
ATOM 647 O O . PHE A 1 80 ? 2.801 -8.139 -7.542 1.00 98.50 80 PHE A O 1
ATOM 654 N N . LEU A 1 81 ? 0.682 -7.813 -6.892 1.00 98.62 81 LEU A N 1
ATOM 655 C CA . LEU A 1 81 ? 1.033 -7.120 -5.651 1.00 98.62 81 LEU A CA 1
ATOM 656 C C . LEU A 1 81 ? 1.915 -7.998 -4.752 1.00 98.62 81 LEU A C 1
ATOM 658 O O . LEU A 1 81 ? 2.890 -7.502 -4.186 1.00 98.62 81 LEU A O 1
ATOM 662 N N . PHE A 1 82 ? 1.614 -9.292 -4.632 1.00 98.56 82 PHE A N 1
ATOM 663 C CA . PHE A 1 82 ? 2.431 -10.215 -3.839 1.00 98.56 82 PHE A CA 1
ATOM 664 C C . PHE A 1 82 ? 3.831 -10.374 -4.419 1.00 98.56 82 PHE A C 1
ATOM 666 O O . PHE A 1 82 ? 4.802 -10.335 -3.663 1.00 98.56 82 PHE A O 1
ATOM 673 N N . LEU A 1 83 ? 3.955 -10.475 -5.746 1.00 98.25 83 LEU A N 1
ATOM 674 C CA . LEU A 1 83 ? 5.259 -10.502 -6.409 1.00 98.25 83 LEU A CA 1
ATOM 675 C C . LEU A 1 83 ? 6.069 -9.240 -6.102 1.00 98.25 83 LEU A C 1
ATOM 677 O O . LEU A 1 83 ? 7.250 -9.344 -5.783 1.00 98.25 83 LEU A O 1
ATOM 681 N N . LEU A 1 84 ? 5.444 -8.060 -6.138 1.00 98.12 84 LEU A N 1
ATOM 682 C CA . LEU A 1 84 ? 6.117 -6.805 -5.799 1.00 98.12 84 LEU A CA 1
ATOM 683 C C . LEU A 1 84 ? 6.526 -6.737 -4.319 1.00 98.12 84 LEU A C 1
ATOM 685 O O . LEU A 1 84 ? 7.609 -6.241 -4.007 1.00 98.12 84 LEU A O 1
ATOM 689 N N . ILE A 1 85 ? 5.691 -7.237 -3.401 1.00 98.25 85 ILE A N 1
ATOM 690 C CA . ILE A 1 85 ? 6.012 -7.302 -1.967 1.00 98.25 85 ILE A CA 1
ATOM 691 C C . ILE A 1 85 ? 7.212 -8.220 -1.727 1.00 98.25 85 ILE A C 1
ATOM 693 O O . ILE A 1 85 ? 8.167 -7.812 -1.066 1.00 98.25 85 ILE A O 1
ATOM 697 N N . GLU A 1 86 ? 7.197 -9.435 -2.273 1.00 97.81 86 GLU A N 1
ATOM 698 C CA . GLU A 1 86 ? 8.305 -10.384 -2.126 1.00 97.81 86 GLU A CA 1
ATOM 699 C C . GLU A 1 86 ? 9.578 -9.879 -2.812 1.00 97.81 86 GLU A C 1
ATOM 701 O O . GLU A 1 86 ? 10.662 -9.981 -2.238 1.00 97.81 86 GLU A O 1
ATOM 706 N N . HIS A 1 87 ? 9.457 -9.250 -3.986 1.00 96.81 87 HIS A N 1
ATOM 707 C CA . HIS A 1 87 ? 10.582 -8.612 -4.667 1.00 96.81 87 HIS A CA 1
ATOM 708 C C . HIS A 1 87 ? 11.234 -7.536 -3.793 1.00 96.81 87 HIS A C 1
ATOM 710 O O . HIS A 1 87 ? 12.453 -7.533 -3.624 1.00 96.81 87 HIS A O 1
ATOM 716 N N . ALA A 1 88 ? 10.428 -6.663 -3.183 1.00 95.06 88 ALA A N 1
ATOM 717 C CA . ALA A 1 88 ? 10.925 -5.616 -2.300 1.00 95.06 88 ALA A CA 1
ATOM 718 C C . ALA A 1 88 ? 11.601 -6.188 -1.039 1.00 95.06 88 ALA A C 1
ATOM 720 O O . ALA A 1 88 ? 12.620 -5.661 -0.606 1.00 95.06 88 ALA A O 1
ATOM 721 N N . ARG A 1 89 ? 11.074 -7.284 -0.475 1.00 94.44 89 ARG A N 1
ATOM 722 C CA . ARG A 1 89 ? 11.640 -7.968 0.705 1.00 94.44 89 ARG A CA 1
ATOM 723 C C . ARG A 1 89 ? 12.934 -8.726 0.411 1.00 94.44 89 ARG A C 1
ATOM 725 O O . ARG A 1 89 ? 13.756 -8.891 1.303 1.00 94.44 89 ARG A O 1
ATOM 732 N N . ALA A 1 90 ? 13.123 -9.210 -0.815 1.00 92.06 90 ALA A N 1
ATOM 733 C CA . ALA A 1 90 ? 14.332 -9.937 -1.199 1.00 92.06 90 ALA A CA 1
ATOM 734 C C . ALA A 1 90 ? 15.586 -9.040 -1.255 1.00 92.06 90 ALA A C 1
ATOM 736 O O . ALA A 1 90 ? 16.704 -9.553 -1.226 1.00 92.06 90 ALA A O 1
ATOM 737 N N . GLY A 1 91 ? 15.405 -7.717 -1.352 1.00 72.56 91 GLY A N 1
ATOM 738 C CA . GLY A 1 91 ? 16.480 -6.722 -1.393 1.00 72.56 91 GLY A CA 1
ATOM 739 C C . GLY A 1 91 ? 16.844 -6.082 -0.047 1.00 72.56 91 GLY A C 1
ATOM 740 O O . GLY A 1 91 ? 17.639 -5.143 -0.055 1.00 72.56 91 GLY A O 1
ATOM 741 N N . THR A 1 9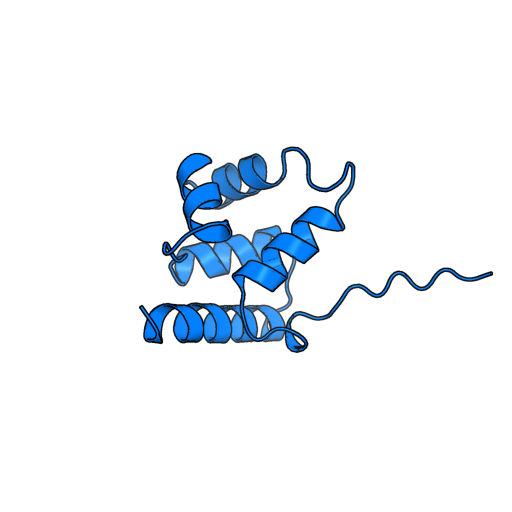2 ? 16.267 -6.544 1.072 1.00 57.75 92 THR A N 1
ATOM 742 C CA . THR A 1 92 ? 16.491 -6.001 2.431 1.00 57.75 92 THR A CA 1
ATOM 743 C C . THR A 1 92 ? 17.304 -6.907 3.335 1.00 57.75 92 THR A C 1
ATOM 745 O O . THR A 1 92 ? 17.057 -8.133 3.291 1.00 57.75 92 THR A O 1
#

pLDDT: mean 91.57, std 14.82, range [37.22, 98.69]

Foldseek 3Di:
DDDPPPPDALVVDLALLVNVQVLLCPDPPRNVCVLVVLCVQLVHDSVLSVCCNPHLDADDLSSLLSVCVVSVHDPVSSVVSNVNRVSSVVVD

Radius of gyration: 13.08 Å; chains: 1; bounding box: 29×30×37 Å

Sequence (92 aa):
MFQWVMNQSIYSFTDYKAFVLETIESMENQGRGVRRRIAEFIGCQVAYVSQVLAADRHFSLEQGEALARFLGLLEDETEFLFLLIEHARAGT